Protein AF-A0A9D1MHK1-F1 (afdb_monomer_lite)

Foldseek 3Di:
DDLVVQLVVVVVVQVVVCVVVVHRCQCVDPLNVQFDPVDDSRSSRSVVVVVVVVVVVVVVVVVVVVVDDDPDDDDD

pLDDT: mean 85.12, std 15.7, range [46.44, 97.56]

Sequence (76 aa):
MNIAELQNHLDIRKWHESENNGMDMCR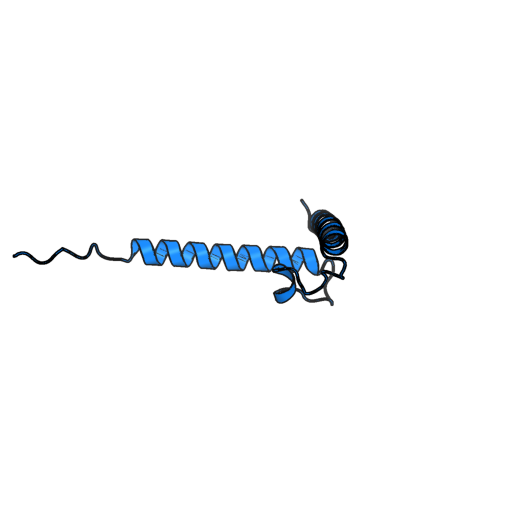HMPYCDYCKGEEEYPCALAYERMEKAEAEKAAAEKAAEKAAPKAAKPAK

Radius of gyration: 19.31 Å; chains: 1; bounding box: 21×56×49 Å

Secondary structure (DSSP, 8-state):
--HHHHHHHHHHHHHHHHHHHTS--TTTSGGGGG--TTSSSHHHHHHHHHHHHHHHHHHHHHHHHHT----PPPP-

Organism: NCBI:txid2840951

Structure (mmCIF, N/CA/C/O backbone):
data_AF-A0A9D1MHK1-F1
#
_entry.id   AF-A0A9D1MHK1-F1
#
loop_
_atom_site.group_PDB
_atom_site.id
_atom_site.type_symbol
_atom_site.label_atom_id
_atom_site.label_alt_id
_atom_site.label_comp_id
_atom_site.label_asym_id
_atom_site.label_entity_id
_atom_site.label_seq_id
_atom_site.pdbx_PDB_ins_code
_atom_site.Cartn_x
_atom_site.Cartn_y
_atom_site.Cartn_z
_atom_site.occupancy
_atom_site.B_iso_or_equiv
_atom_site.auth_seq_id
_atom_site.auth_comp_id
_atom_site.auth_asym_id
_atom_site.auth_atom_id
_atom_site.pdbx_PDB_model_num
ATOM 1 N N . MET A 1 1 ? 7.845 8.257 9.505 1.00 78.50 1 MET A N 1
ATOM 2 C CA . MET A 1 1 ? 7.510 8.740 8.153 1.00 78.50 1 MET A CA 1
ATOM 3 C C . MET A 1 1 ? 6.145 9.380 8.231 1.00 78.50 1 MET A C 1
ATOM 5 O O . MET A 1 1 ? 5.295 8.861 8.945 1.00 78.50 1 MET A O 1
ATOM 9 N N . ASN A 1 2 ? 5.958 10.515 7.573 1.00 93.25 2 ASN A N 1
ATOM 10 C CA . ASN A 1 2 ? 4.626 11.052 7.323 1.00 93.25 2 ASN A CA 1
ATOM 11 C C . ASN A 1 2 ? 3.952 10.279 6.167 1.00 93.25 2 ASN A C 1
ATOM 13 O O . ASN A 1 2 ? 4.571 9.423 5.531 1.00 93.25 2 ASN A O 1
ATOM 17 N N . ILE A 1 3 ? 2.682 10.580 5.892 1.00 94.06 3 ILE A N 1
ATOM 18 C CA . ILE A 1 3 ? 1.903 9.884 4.857 1.00 94.06 3 ILE A CA 1
ATOM 19 C C . ILE A 1 3 ? 2.469 10.069 3.443 1.00 94.06 3 ILE A C 1
ATOM 21 O O . ILE A 1 3 ? 2.494 9.115 2.667 1.00 94.06 3 ILE A O 1
ATOM 25 N N . ALA A 1 4 ? 2.974 11.257 3.113 1.00 94.62 4 ALA A N 1
ATOM 26 C CA . ALA A 1 4 ? 3.537 11.525 1.793 1.00 94.62 4 ALA A CA 1
ATOM 27 C C . ALA A 1 4 ? 4.849 10.752 1.562 1.00 94.62 4 ALA A C 1
ATOM 29 O O . ALA A 1 4 ? 5.064 10.183 0.492 1.00 94.62 4 ALA A O 1
ATOM 30 N N . GLU A 1 5 ? 5.711 10.679 2.579 1.00 96.44 5 GLU A N 1
ATOM 31 C CA . GLU A 1 5 ? 6.929 9.864 2.557 1.00 96.44 5 GLU A CA 1
ATOM 32 C C . GLU A 1 5 ? 6.601 8.375 2.418 1.00 96.44 5 GLU A C 1
ATOM 34 O O . GLU A 1 5 ? 7.258 7.668 1.655 1.00 96.44 5 GLU A O 1
ATOM 39 N N . LEU A 1 6 ? 5.563 7.906 3.120 1.00 95.75 6 LEU A N 1
ATOM 40 C CA . LEU A 1 6 ? 5.108 6.523 3.024 1.00 95.75 6 LEU A CA 1
ATOM 41 C C . LEU A 1 6 ? 4.581 6.203 1.619 1.00 95.75 6 LEU A C 1
ATOM 43 O O . LEU A 1 6 ? 4.942 5.165 1.069 1.00 95.75 6 LEU A O 1
ATOM 47 N N . GLN A 1 7 ? 3.788 7.094 1.013 1.00 95.69 7 GLN A N 1
ATOM 48 C CA . GLN A 1 7 ? 3.316 6.929 -0.366 1.00 95.69 7 GLN A CA 1
ATOM 49 C C . GLN A 1 7 ? 4.500 6.804 -1.327 1.00 95.69 7 G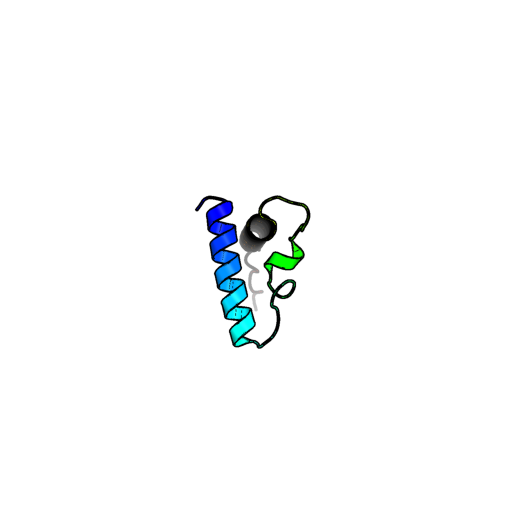LN A C 1
ATOM 51 O O . GLN A 1 7 ? 4.553 5.851 -2.095 1.00 95.69 7 GLN A O 1
ATOM 56 N N . ASN A 1 8 ? 5.479 7.707 -1.228 1.00 96.75 8 ASN A N 1
ATOM 57 C CA . ASN A 1 8 ? 6.664 7.685 -2.085 1.00 96.75 8 ASN A CA 1
ATOM 58 C C . ASN A 1 8 ? 7.450 6.371 -1.925 1.00 96.75 8 ASN A C 1
ATOM 60 O O . ASN A 1 8 ? 7.779 5.705 -2.904 1.00 96.75 8 ASN A O 1
ATOM 64 N N . HIS A 1 9 ? 7.668 5.934 -0.684 1.00 96.06 9 HIS A N 1
ATOM 65 C CA . HIS A 1 9 ? 8.328 4.660 -0.413 1.00 96.06 9 HIS A CA 1
ATOM 66 C C . HIS A 1 9 ? 7.570 3.463 -1.019 1.00 96.06 9 HIS A C 1
ATOM 68 O O . HIS A 1 9 ? 8.181 2.569 -1.611 1.00 96.06 9 HIS A O 1
ATOM 74 N N . LEU A 1 10 ? 6.238 3.440 -0.904 1.00 95.19 10 LEU A N 1
ATOM 75 C CA . LEU A 1 10 ? 5.402 2.391 -1.492 1.00 95.19 10 LEU A CA 1
ATOM 76 C C . LEU A 1 10 ? 5.395 2.439 -3.022 1.00 95.19 10 LEU A C 1
ATOM 78 O O . LEU A 1 10 ? 5.400 1.379 -3.644 1.00 95.19 10 LEU A O 1
ATOM 82 N N . ASP A 1 11 ? 5.436 3.626 -3.621 1.00 94.81 11 ASP A N 1
ATOM 83 C CA . ASP A 1 11 ? 5.497 3.799 -5.072 1.00 94.81 11 ASP A CA 1
ATOM 84 C C . ASP A 1 11 ? 6.828 3.294 -5.639 1.00 94.81 11 ASP A C 1
ATOM 86 O O . ASP A 1 11 ? 6.825 2.547 -6.619 1.00 94.81 11 ASP A O 1
ATOM 90 N N . ILE A 1 12 ? 7.955 3.599 -4.981 1.00 96.00 12 ILE A N 1
ATOM 91 C CA . ILE A 1 12 ? 9.278 3.055 -5.337 1.00 96.00 12 ILE A CA 1
ATOM 92 C C . ILE A 1 12 ? 9.274 1.528 -5.222 1.00 96.00 12 ILE A C 1
ATOM 94 O O . ILE A 1 12 ? 9.727 0.823 -6.125 1.00 96.00 12 ILE A O 1
ATOM 98 N N . ARG A 1 13 ? 8.722 0.988 -4.130 1.00 95.31 13 ARG A N 1
ATOM 99 C CA . ARG A 1 13 ? 8.603 -0.464 -3.957 1.00 95.31 13 ARG A CA 1
ATOM 100 C C . ARG A 1 13 ? 7.744 -1.087 -5.058 1.00 95.31 13 ARG A C 1
ATOM 102 O O . ARG A 1 13 ? 8.148 -2.086 -5.643 1.00 95.31 13 ARG A O 1
ATOM 109 N N . LYS A 1 14 ? 6.579 -0.503 -5.357 1.00 95.00 14 LYS A N 1
ATOM 110 C CA . LYS A 1 14 ? 5.676 -0.968 -6.420 1.00 95.00 14 LYS A CA 1
ATOM 111 C C . LYS A 1 14 ? 6.377 -0.952 -7.773 1.00 95.00 14 LYS A C 1
ATOM 113 O O . LYS A 1 14 ? 6.188 -1.883 -8.550 1.00 95.00 14 LYS A O 1
ATOM 118 N N . TRP A 1 15 ? 7.166 0.085 -8.053 1.00 95.81 15 TRP A N 1
ATOM 119 C CA . TRP A 1 15 ? 7.963 0.185 -9.272 1.00 95.81 15 TRP A CA 1
ATOM 120 C C . TRP A 1 15 ? 8.921 -1.003 -9.402 1.00 95.81 15 TRP A C 1
ATOM 122 O O . TRP A 1 15 ? 8.821 -1.749 -10.371 1.00 95.81 15 TRP A O 1
ATOM 132 N N . HIS A 1 16 ? 9.757 -1.251 -8.392 1.00 96.62 16 HIS A N 1
ATOM 133 C CA . HIS A 1 16 ? 10.705 -2.368 -8.414 1.00 96.62 16 HIS A CA 1
ATOM 134 C C . HIS A 1 16 ? 10.027 -3.736 -8.519 1.00 96.62 16 HIS A C 1
ATOM 136 O O . HIS A 1 16 ? 10.470 -4.586 -9.287 1.00 96.62 16 HIS A O 1
ATOM 142 N N . GLU A 1 17 ? 8.925 -3.946 -7.797 1.00 95.69 17 GLU A N 1
ATOM 143 C CA . GLU A 1 17 ? 8.142 -5.178 -7.916 1.00 95.69 17 GLU A CA 1
ATOM 144 C C . GLU A 1 17 ? 7.560 -5.331 -9.327 1.00 95.69 17 GLU A C 1
ATOM 146 O O . GLU A 1 17 ? 7.535 -6.437 -9.865 1.00 95.69 17 GLU A O 1
ATOM 151 N N . SER A 1 18 ? 7.133 -4.232 -9.956 1.00 96.00 18 SER A N 1
ATOM 152 C CA . SER A 1 18 ? 6.612 -4.258 -11.327 1.00 96.00 18 SER A CA 1
ATOM 153 C C . SER A 1 18 ? 7.702 -4.595 -12.342 1.00 96.00 18 SER A C 1
ATOM 155 O O . SER A 1 18 ? 7.473 -5.398 -13.245 1.00 96.00 18 SER A O 1
ATOM 157 N N . GLU A 1 19 ? 8.905 -4.042 -12.169 1.00 97.56 19 GLU A N 1
ATOM 158 C CA . GLU A 1 19 ? 10.069 -4.386 -12.993 1.00 97.56 19 GLU A CA 1
ATOM 159 C C . GLU A 1 19 ? 10.458 -5.858 -12.834 1.00 97.56 19 GLU A C 1
ATOM 161 O O . GLU A 1 19 ? 10.700 -6.543 -13.825 1.00 97.56 19 GLU A O 1
ATOM 166 N N . ASN A 1 20 ? 10.470 -6.366 -11.600 1.00 96.88 20 ASN A N 1
ATOM 167 C CA . ASN A 1 20 ? 10.880 -7.738 -11.310 1.00 96.88 20 ASN A CA 1
ATOM 168 C C . ASN A 1 20 ? 9.872 -8.785 -11.815 1.00 96.88 20 ASN A C 1
ATOM 170 O O . ASN A 1 20 ? 10.267 -9.861 -12.258 1.00 96.88 20 ASN A O 1
ATOM 174 N N . ASN A 1 21 ? 8.573 -8.474 -11.771 1.00 95.25 21 ASN A N 1
ATOM 175 C CA . ASN A 1 21 ? 7.514 -9.366 -12.252 1.00 95.25 21 ASN A CA 1
ATOM 176 C C . ASN A 1 21 ? 7.176 -9.152 -13.740 1.00 95.25 21 ASN A C 1
ATOM 178 O O . ASN A 1 21 ? 6.440 -9.949 -14.320 1.00 95.25 21 ASN A O 1
ATOM 182 N N . GLY A 1 22 ? 7.689 -8.087 -14.366 1.00 95.94 22 GLY A N 1
ATOM 183 C CA . GLY A 1 22 ? 7.391 -7.741 -15.757 1.00 95.94 22 GLY A CA 1
ATOM 184 C C . GLY A 1 22 ? 5.934 -7.323 -16.001 1.00 95.94 22 GLY A C 1
ATOM 185 O O . GLY A 1 22 ? 5.452 -7.429 -17.128 1.00 95.94 22 GLY A O 1
ATOM 186 N N . MET A 1 23 ? 5.217 -6.874 -14.965 1.00 94.06 23 MET A N 1
ATOM 187 C CA . MET A 1 23 ? 3.816 -6.442 -15.045 1.00 94.06 23 MET A CA 1
ATOM 188 C C . MET A 1 23 ? 3.502 -5.356 -14.011 1.00 94.06 23 MET A C 1
ATOM 190 O O . MET A 1 23 ? 4.180 -5.266 -12.994 1.00 94.06 23 MET A O 1
ATOM 194 N N . ASP A 1 24 ? 2.472 -4.534 -14.243 1.00 93.69 24 ASP A N 1
ATOM 195 C CA . ASP A 1 24 ? 2.062 -3.521 -13.260 1.00 93.69 24 ASP A CA 1
ATOM 196 C C . ASP A 1 24 ? 1.538 -4.190 -11.987 1.00 93.69 24 ASP A C 1
ATOM 198 O O . ASP A 1 24 ? 0.530 -4.893 -12.008 1.00 93.69 24 ASP A O 1
ATOM 202 N N . MET A 1 25 ? 2.216 -3.937 -10.868 1.00 95.12 25 MET A N 1
ATOM 203 C CA . MET A 1 25 ? 1.849 -4.476 -9.557 1.00 95.12 25 MET A CA 1
ATOM 204 C C . MET A 1 25 ? 0.793 -3.633 -8.832 1.00 95.12 25 MET A C 1
ATOM 206 O O . MET A 1 25 ? 0.407 -3.945 -7.701 1.00 95.12 25 MET A O 1
ATOM 210 N N . CYS A 1 26 ? 0.284 -2.565 -9.456 1.00 93.06 26 CYS A N 1
ATOM 211 C CA . CYS A 1 26 ? -0.915 -1.896 -8.962 1.00 93.06 26 CYS A CA 1
ATOM 212 C C . CYS A 1 26 ? -2.065 -2.909 -8.859 1.00 93.06 26 CYS A C 1
ATOM 214 O O . CYS A 1 26 ? -2.327 -3.646 -9.801 1.00 93.06 26 CYS A O 1
ATOM 216 N N . ARG A 1 27 ? -2.767 -2.940 -7.720 1.00 91.56 27 ARG A N 1
ATOM 217 C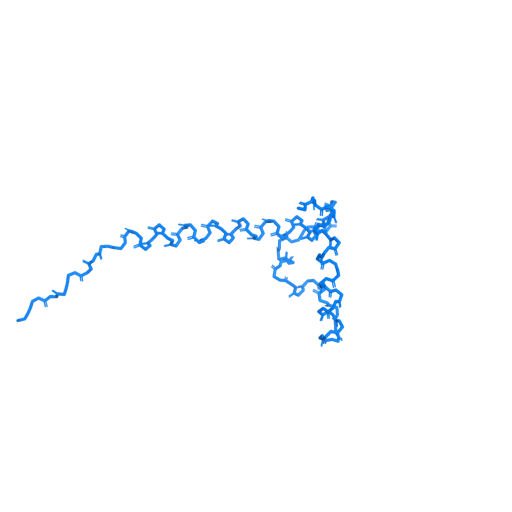 CA . ARG A 1 27 ? -3.828 -3.919 -7.390 1.00 91.56 27 ARG A CA 1
ATOM 218 C C . ARG A 1 27 ? -3.369 -5.353 -7.117 1.00 91.56 27 ARG A C 1
ATOM 220 O O . ARG A 1 27 ? -4.208 -6.186 -6.801 1.00 91.56 27 ARG A O 1
ATOM 227 N N . HIS A 1 28 ? -2.069 -5.625 -7.168 1.00 93.12 28 HIS A N 1
ATOM 228 C CA . HIS A 1 28 ? -1.503 -6.939 -6.847 1.00 93.12 28 HIS A CA 1
ATOM 229 C C . HIS A 1 28 ? -0.778 -6.967 -5.495 1.00 93.12 28 HIS A C 1
ATOM 231 O O . HIS A 1 28 ? -0.384 -8.032 -5.026 1.00 93.12 28 HIS A O 1
ATOM 237 N N . MET A 1 29 ? -0.610 -5.808 -4.852 1.00 91.88 29 MET A N 1
ATOM 238 C CA . MET A 1 29 ? 0.007 -5.715 -3.531 1.00 91.88 29 MET A CA 1
ATOM 239 C C . MET A 1 29 ? -1.009 -6.022 -2.419 1.00 91.88 29 MET A C 1
ATOM 241 O O . MET A 1 29 ? -2.181 -5.678 -2.570 1.00 91.88 29 MET A O 1
ATOM 245 N N . PRO A 1 30 ? -0.579 -6.545 -1.255 1.00 91.88 30 PRO A N 1
ATOM 246 C CA . PRO A 1 30 ? -1.490 -6.874 -0.151 1.00 91.88 30 PRO A CA 1
ATOM 247 C C . PRO A 1 30 ? -2.297 -5.674 0.368 1.00 91.88 30 PRO A C 1
ATOM 249 O O . PRO A 1 30 ? -3.432 -5.813 0.810 1.00 91.88 30 PRO A O 1
ATOM 252 N N . TYR A 1 31 ? -1.735 -4.462 0.292 1.00 92.12 31 TYR A N 1
ATOM 253 C CA . TYR A 1 31 ? -2.443 -3.245 0.712 1.00 92.12 31 TYR A CA 1
ATOM 254 C C . TYR A 1 31 ? -3.483 -2.792 -0.304 1.00 92.12 31 TYR A C 1
ATOM 256 O O . TYR A 1 31 ? -4.327 -1.968 0.029 1.00 92.12 31 TYR A O 1
ATOM 264 N N . CYS A 1 32 ? -3.468 -3.303 -1.534 1.00 93.38 32 CYS A N 1
ATOM 265 C CA . CYS A 1 32 ? -4.406 -2.853 -2.550 1.00 93.38 32 CYS A CA 1
ATOM 266 C C . CYS A 1 32 ? -5.863 -3.192 -2.220 1.00 93.38 32 CYS A C 1
ATOM 268 O O . CYS A 1 32 ? -6.738 -2.425 -2.613 1.00 93.38 32 CYS A O 1
ATOM 270 N N . ASP A 1 33 ? -6.122 -4.242 -1.438 1.00 92.81 33 ASP A N 1
ATOM 271 C CA . ASP A 1 33 ? -7.473 -4.584 -0.967 1.00 92.81 33 ASP A CA 1
ATOM 272 C C . ASP A 1 33 ? -8.075 -3.502 -0.052 1.00 92.81 33 ASP A C 1
ATOM 274 O O . ASP A 1 33 ? -9.292 -3.371 0.071 1.00 92.81 33 ASP A O 1
ATOM 278 N N . TYR A 1 34 ? -7.219 -2.683 0.563 1.00 92.38 34 TYR A N 1
ATOM 279 C CA . TYR A 1 34 ? -7.592 -1.585 1.457 1.00 92.38 34 TYR A CA 1
ATOM 280 C C . TYR A 1 34 ? -7.521 -0.207 0.774 1.00 92.38 34 TYR A C 1
ATOM 282 O O . TYR A 1 34 ? -7.737 0.830 1.419 1.00 92.38 34 TYR A O 1
ATOM 290 N N . CYS A 1 35 ? -7.195 -0.186 -0.523 1.00 93.81 35 CYS A N 1
ATOM 291 C CA . CYS A 1 35 ? -6.973 1.027 -1.296 1.00 93.81 35 CYS A CA 1
ATOM 292 C C . CYS A 1 35 ? -8.286 1.681 -1.720 1.00 93.81 35 CYS A C 1
ATOM 294 O O . CYS A 1 35 ? -9.166 1.043 -2.296 1.00 93.81 35 CYS A O 1
ATOM 296 N N . LYS A 1 36 ? -8.386 2.991 -1.479 1.00 92.94 36 LYS A N 1
ATOM 297 C CA . LYS A 1 36 ? -9.458 3.840 -2.002 1.00 92.94 36 LYS A CA 1
ATOM 298 C C . LYS A 1 36 ? -8.818 4.915 -2.868 1.00 92.94 36 LYS A C 1
ATOM 300 O O . LYS A 1 36 ? -8.270 5.883 -2.358 1.00 92.94 36 LYS A O 1
ATOM 305 N N . GLY A 1 37 ? -8.869 4.724 -4.184 1.00 87.62 37 GLY A N 1
ATOM 306 C CA . GLY A 1 37 ? -8.157 5.569 -5.153 1.00 87.62 37 GLY A CA 1
ATOM 307 C C . GLY A 1 37 ? -8.605 7.034 -5.217 1.00 87.62 37 GLY A C 1
ATOM 308 O O . GLY A 1 37 ? -7.984 7.814 -5.925 1.00 87.62 37 GLY A O 1
ATOM 309 N N . GLU A 1 38 ? -9.668 7.401 -4.506 1.00 91.00 38 GLU A N 1
ATOM 310 C CA . GLU A 1 38 ? -10.204 8.766 -4.439 1.00 91.00 38 GLU A CA 1
ATOM 311 C C . GLU A 1 38 ? -9.554 9.613 -3.329 1.00 91.00 38 GLU A C 1
ATOM 313 O O . GLU A 1 38 ? -9.809 10.811 -3.242 1.00 91.00 38 GLU A O 1
ATOM 318 N N . GLU A 1 39 ? -8.735 9.009 -2.465 1.00 92.69 39 GLU A N 1
ATOM 319 C CA . GLU A 1 39 ? -8.105 9.694 -1.334 1.00 92.69 39 GLU A CA 1
ATOM 320 C C . GLU A 1 39 ? -6.750 10.316 -1.695 1.00 92.69 39 GLU A C 1
ATOM 322 O O . GLU A 1 39 ? -6.054 9.874 -2.610 1.00 92.69 39 GLU A O 1
ATOM 327 N N . GLU A 1 40 ? -6.342 11.321 -0.919 1.00 89.00 40 GLU A N 1
ATOM 328 C CA . GLU A 1 40 ? -4.981 11.847 -0.977 1.00 89.00 40 GLU A CA 1
ATOM 329 C C . GLU A 1 40 ? -4.026 10.809 -0.361 1.00 89.00 40 GLU A C 1
ATOM 331 O O . GLU A 1 40 ? -4.176 10.441 0.804 1.00 89.00 40 GLU A O 1
ATOM 336 N N . TYR A 1 41 ? -3.063 10.317 -1.150 1.00 94.06 41 TYR A N 1
ATOM 337 C CA . TYR A 1 41 ? -2.132 9.229 -0.791 1.00 94.06 41 TYR A CA 1
ATOM 338 C C . TYR A 1 41 ? -2.813 7.861 -0.562 1.00 94.06 41 TYR A C 1
ATOM 340 O O . TYR A 1 41 ? -2.734 7.273 0.526 1.00 94.06 41 TYR A O 1
ATOM 348 N N . PRO A 1 42 ? -3.475 7.307 -1.595 1.00 94.50 42 PRO A N 1
ATOM 349 C CA . PRO A 1 42 ? -4.356 6.156 -1.439 1.00 94.50 42 PRO A CA 1
ATOM 350 C C . PRO A 1 42 ? -3.611 4.878 -1.030 1.00 94.50 42 PRO A C 1
ATOM 352 O O . PRO A 1 42 ? -4.149 4.087 -0.257 1.00 94.50 42 PRO A O 1
ATOM 355 N N . CYS A 1 43 ? -2.370 4.671 -1.487 1.00 94.69 43 CYS A N 1
ATOM 356 C CA . CYS A 1 43 ? -1.584 3.482 -1.142 1.00 94.69 43 CYS A CA 1
ATOM 357 C C . CYS A 1 43 ? -1.060 3.550 0.295 1.00 94.69 43 CYS A C 1
ATOM 359 O O . CYS A 1 43 ? -1.083 2.541 0.998 1.00 94.69 43 CYS A O 1
ATOM 361 N N . ALA A 1 44 ? -0.617 4.728 0.741 1.00 95.94 44 ALA A N 1
ATOM 362 C CA . ALA A 1 44 ? -0.143 4.932 2.108 1.00 95.94 44 ALA A CA 1
ATOM 363 C C . ALA A 1 44 ? -1.259 4.689 3.132 1.00 95.94 44 ALA A C 1
ATOM 365 O O . ALA A 1 44 ? -1.081 3.917 4.073 1.00 95.94 44 ALA A O 1
ATOM 366 N N . LEU A 1 45 ? -2.441 5.265 2.898 1.00 95.38 45 LEU A N 1
ATOM 367 C CA . LEU A 1 45 ? -3.608 5.048 3.758 1.00 95.38 45 LEU A CA 1
ATOM 368 C C . LEU A 1 45 ? -4.073 3.588 3.741 1.00 95.38 45 LE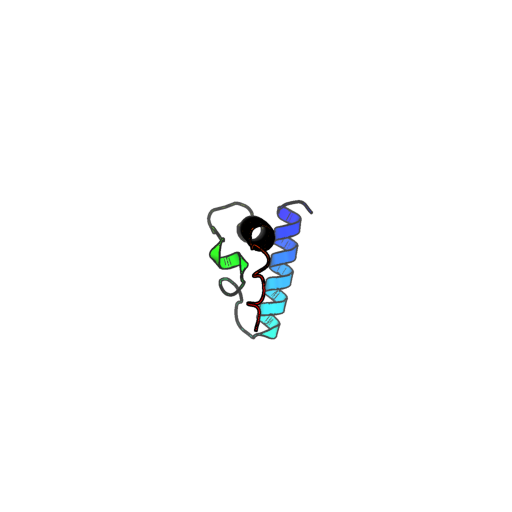U A C 1
ATOM 370 O O . LEU A 1 45 ? -4.494 3.051 4.766 1.00 95.38 45 LEU A O 1
ATOM 374 N N . ALA A 1 46 ? -3.992 2.926 2.587 1.00 95.94 46 ALA A N 1
ATOM 375 C CA . ALA A 1 46 ? -4.295 1.505 2.481 1.00 95.94 46 ALA A CA 1
ATOM 376 C C . ALA A 1 46 ? -3.336 0.642 3.308 1.00 95.94 46 ALA A C 1
ATOM 378 O O . ALA A 1 46 ? -3.770 -0.287 3.989 1.00 95.94 46 ALA A O 1
ATOM 379 N N . TYR A 1 47 ? -2.045 0.979 3.280 1.00 95.06 47 TYR A N 1
ATOM 380 C CA . TYR A 1 47 ? -1.021 0.301 4.062 1.00 95.06 47 TYR A CA 1
ATOM 381 C C . TYR A 1 47 ? -1.293 0.426 5.567 1.00 95.06 47 TYR A C 1
ATOM 383 O O . TYR A 1 47 ? -1.331 -0.584 6.262 1.00 95.06 47 TYR A O 1
ATOM 391 N N . GLU A 1 48 ? -1.597 1.628 6.066 1.00 94.44 48 GLU A N 1
ATOM 392 C CA . GLU A 1 48 ? -1.931 1.823 7.486 1.00 94.44 48 GLU A CA 1
ATOM 393 C C . GLU A 1 48 ? -3.190 1.056 7.919 1.00 94.44 48 GLU A C 1
ATOM 395 O O . GLU A 1 48 ? -3.249 0.517 9.026 1.00 94.44 48 GLU A O 1
ATOM 400 N N . ARG A 1 49 ? -4.208 0.978 7.052 1.00 94.19 49 ARG A N 1
ATOM 401 C CA . ARG A 1 49 ? -5.422 0.188 7.321 1.00 94.19 49 ARG A CA 1
ATOM 402 C C . ARG A 1 49 ? -5.121 -1.297 7.422 1.00 94.19 49 ARG A C 1
ATOM 404 O O . ARG A 1 49 ? -5.666 -1.949 8.311 1.00 94.19 49 ARG A O 1
ATOM 411 N N . MET A 1 50 ? -4.287 -1.812 6.520 1.00 94.88 50 MET A N 1
ATOM 412 C CA . MET A 1 50 ? -3.865 -3.206 6.552 1.00 94.88 50 MET A CA 1
ATOM 413 C C . MET A 1 50 ? -3.106 -3.500 7.846 1.00 94.88 50 MET A C 1
ATOM 415 O O . MET A 1 50 ? -3.525 -4.379 8.589 1.00 94.88 50 MET A O 1
ATOM 419 N N . GLU A 1 51 ? -2.075 -2.714 8.167 1.00 93.00 51 GLU A N 1
ATOM 420 C CA . GLU A 1 51 ? -1.271 -2.879 9.387 1.00 93.00 51 GLU A CA 1
ATOM 421 C C . GLU A 1 51 ? -2.145 -2.844 10.646 1.00 93.00 51 GLU A C 1
ATOM 423 O O . GLU A 1 51 ? -1.990 -3.663 11.551 1.00 93.00 51 GLU A O 1
ATOM 428 N N . LYS A 1 52 ? -3.122 -1.930 10.697 1.00 92.44 52 LYS A N 1
ATOM 429 C CA . LYS A 1 52 ? -4.073 -1.865 11.809 1.00 92.44 52 LYS A CA 1
ATOM 430 C C . LYS A 1 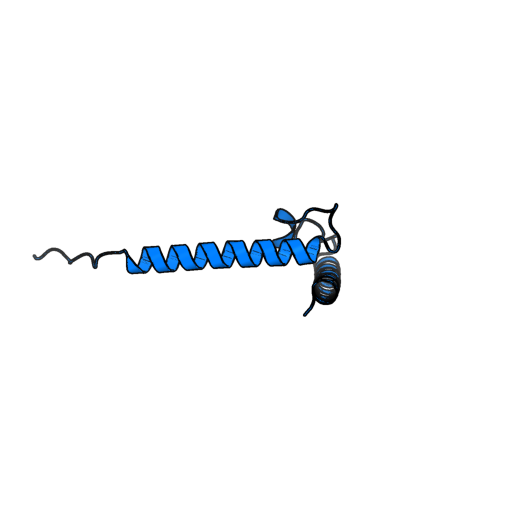52 ? -4.935 -3.127 11.894 1.00 92.44 52 LYS A C 1
ATOM 432 O O . LYS A 1 52 ? -5.088 -3.677 12.983 1.00 92.44 52 LYS A O 1
ATOM 437 N N . ALA A 1 53 ? -5.470 -3.598 10.769 1.00 90.81 53 ALA A N 1
ATOM 438 C CA . ALA A 1 53 ? -6.271 -4.817 10.726 1.00 90.81 53 ALA A CA 1
ATOM 439 C C . ALA A 1 53 ? -5.448 -6.061 11.111 1.00 90.81 53 ALA A C 1
ATOM 441 O O . ALA A 1 53 ? -5.952 -6.950 11.798 1.00 90.81 53 ALA A O 1
ATOM 442 N N . GLU A 1 54 ? -4.180 -6.131 10.704 1.00 89.88 54 GLU A N 1
ATOM 443 C CA . GLU A 1 54 ? -3.265 -7.212 11.079 1.00 89.88 54 GLU A CA 1
ATOM 444 C C . GLU A 1 54 ? -2.895 -7.162 12.563 1.00 89.88 54 GLU A C 1
ATOM 446 O O . GLU A 1 54 ? -2.919 -8.193 13.236 1.00 89.88 54 GLU A O 1
ATOM 451 N N . ALA A 1 55 ? -2.646 -5.972 13.112 1.00 89.94 55 ALA A N 1
ATOM 452 C CA . ALA A 1 55 ? -2.400 -5.795 14.539 1.00 89.94 55 ALA A CA 1
ATOM 453 C C . ALA A 1 55 ? -3.612 -6.216 15.390 1.00 89.94 55 ALA A C 1
ATOM 455 O O . ALA A 1 55 ? -3.445 -6.869 16.424 1.00 89.94 55 ALA A O 1
ATOM 456 N N . GLU A 1 56 ? -4.831 -5.891 14.952 1.00 88.00 56 GLU A N 1
ATOM 457 C CA . GLU A 1 56 ? -6.074 -6.306 15.614 1.00 88.00 56 GLU A CA 1
ATOM 458 C C . GLU A 1 56 ? -6.257 -7.830 15.576 1.00 88.00 56 GLU A C 1
ATOM 460 O O . GLU A 1 56 ? -6.577 -8.437 16.603 1.00 88.00 56 GLU A O 1
ATOM 465 N N . LYS A 1 57 ? -5.984 -8.468 14.430 1.00 85.38 57 LYS A N 1
ATOM 466 C CA . LYS A 1 57 ? -6.002 -9.935 14.305 1.00 85.38 57 LYS A CA 1
ATOM 467 C C . LYS A 1 57 ? -4.972 -10.591 15.223 1.00 85.38 57 LYS A C 1
ATOM 469 O O . LYS A 1 57 ? -5.337 -11.459 16.011 1.00 85.38 57 LYS A O 1
ATOM 474 N N . ALA A 1 58 ? -3.730 -10.113 15.211 1.00 81.75 58 ALA A N 1
ATOM 475 C CA . ALA A 1 58 ? -2.666 -10.648 16.056 1.00 81.75 58 ALA A CA 1
ATOM 476 C C . ALA A 1 58 ? -2.973 -10.485 17.557 1.00 81.75 58 ALA A C 1
ATOM 478 O O . ALA A 1 58 ? -2.641 -11.352 18.372 1.00 81.75 58 ALA A O 1
ATOM 479 N N . ALA A 1 59 ? -3.623 -9.385 17.950 1.00 78.56 59 ALA A N 1
ATOM 480 C CA . ALA A 1 59 ? -4.079 -9.182 19.322 1.00 78.56 59 ALA A CA 1
ATOM 481 C C . ALA A 1 59 ? -5.204 -10.160 19.704 1.00 78.56 59 ALA A C 1
ATOM 483 O O . ALA A 1 59 ? -5.178 -10.720 20.804 1.00 78.56 59 ALA A O 1
ATOM 484 N N . ALA A 1 60 ? -6.155 -10.403 18.798 1.00 76.44 60 ALA A N 1
ATOM 485 C CA . ALA A 1 60 ? -7.230 -11.372 18.996 1.00 76.44 60 ALA A CA 1
ATOM 486 C C . ALA A 1 60 ? -6.699 -12.812 19.104 1.00 76.44 60 ALA A C 1
ATOM 488 O O . ALA A 1 60 ? -7.132 -13.559 19.980 1.00 76.44 60 ALA A O 1
ATOM 489 N N . GLU A 1 61 ? -5.708 -13.186 18.293 1.00 75.06 61 GLU A N 1
ATOM 490 C CA . GLU A 1 61 ? -5.059 -14.502 18.357 1.00 75.06 61 GLU A CA 1
ATOM 491 C C . GLU A 1 61 ? -4.304 -14.704 19.675 1.00 75.06 61 GLU A C 1
ATOM 493 O O . GLU A 1 61 ? -4.465 -15.730 20.336 1.00 75.06 61 GLU A O 1
ATOM 498 N N . LYS A 1 62 ? -3.561 -13.691 20.143 1.00 68.44 62 LYS A N 1
ATOM 499 C CA . LYS A 1 62 ? -2.896 -13.745 21.458 1.00 68.44 62 LYS A CA 1
ATOM 500 C C . LYS A 1 62 ? -3.883 -13.812 22.625 1.00 68.44 62 LYS A C 1
ATOM 502 O O . LYS A 1 62 ? -3.566 -14.398 23.663 1.00 68.44 62 LYS A O 1
ATOM 507 N N . ALA A 1 63 ? -5.066 -13.216 22.485 1.00 67.38 63 ALA A N 1
ATOM 508 C CA . ALA A 1 63 ? -6.133 -13.331 23.474 1.00 67.38 63 ALA A CA 1
ATOM 509 C C . ALA A 1 63 ? -6.776 -14.729 23.461 1.00 67.38 63 ALA A C 1
ATOM 511 O O . ALA A 1 63 ? -7.027 -15.288 24.528 1.00 67.38 63 ALA A O 1
ATOM 512 N N . ALA A 1 64 ? -6.973 -15.322 22.279 1.00 61.88 64 ALA A N 1
ATOM 513 C CA . ALA A 1 64 ? -7.486 -16.681 22.128 1.00 61.88 64 ALA A CA 1
ATOM 514 C C . ALA A 1 64 ? -6.507 -17.737 22.672 1.00 61.88 64 ALA A C 1
ATOM 516 O O . ALA A 1 64 ? -6.925 -18.670 23.356 1.00 61.88 64 ALA A O 1
ATOM 517 N N . GLU A 1 65 ? -5.201 -17.552 22.467 1.00 60.00 65 GLU A N 1
ATOM 518 C CA . GLU A 1 65 ? -4.171 -18.452 22.998 1.00 60.00 65 GLU A CA 1
ATOM 519 C C . GLU A 1 65 ? -4.056 -18.370 24.531 1.00 60.00 65 GLU A C 1
ATOM 521 O O . GLU A 1 65 ? -3.902 -19.390 25.203 1.00 60.00 65 GLU A O 1
ATOM 526 N N . LYS A 1 66 ? -4.239 -17.179 25.123 1.00 58.47 66 LYS A N 1
ATOM 527 C CA . LYS A 1 66 ? -4.346 -17.022 26.588 1.00 58.47 66 LYS A CA 1
ATOM 528 C C . LYS A 1 66 ? -5.643 -17.581 27.181 1.00 58.47 66 LYS A C 1
ATOM 530 O O . LYS A 1 66 ? -5.684 -17.828 28.385 1.00 58.47 66 LYS A O 1
ATOM 535 N N . ALA A 1 67 ? -6.684 -17.764 26.370 1.00 53.59 67 ALA A N 1
ATOM 536 C CA . ALA A 1 67 ? -7.974 -18.302 26.792 1.00 53.59 67 ALA A CA 1
ATOM 537 C C . ALA A 1 67 ? -8.087 -19.828 26.626 1.00 53.59 67 ALA A C 1
ATOM 539 O O . ALA A 1 67 ? -9.092 -20.400 27.044 1.00 53.59 67 ALA A O 1
ATOM 540 N N . ALA A 1 68 ? -7.077 -20.505 26.068 1.00 50.69 68 ALA A N 1
ATOM 541 C CA . ALA A 1 68 ? -7.061 -21.960 25.985 1.00 50.69 68 ALA A CA 1
ATOM 542 C C . ALA A 1 68 ? -6.726 -22.573 27.365 1.00 50.69 68 ALA A C 1
ATOM 544 O O . ALA A 1 68 ? -5.586 -22.456 27.831 1.00 50.69 68 ALA A O 1
ATOM 545 N N . PRO A 1 69 ? -7.670 -23.249 28.053 1.00 51.38 69 PRO A N 1
ATOM 546 C CA . PRO A 1 69 ? -7.326 -24.021 29.237 1.00 51.38 69 PRO A CA 1
ATOM 547 C C . PRO A 1 69 ? -6.367 -25.142 28.829 1.00 51.38 69 PRO A C 1
ATOM 549 O O . PRO A 1 69 ? -6.586 -25.833 27.833 1.00 51.38 69 PRO A O 1
ATOM 552 N N . LYS A 1 70 ? -5.306 -25.343 29.621 1.00 50.44 70 LYS A N 1
ATOM 553 C CA . LYS A 1 70 ? -4.443 -26.526 29.534 1.00 50.44 70 LYS A CA 1
ATOM 554 C C . LYS A 1 70 ? -5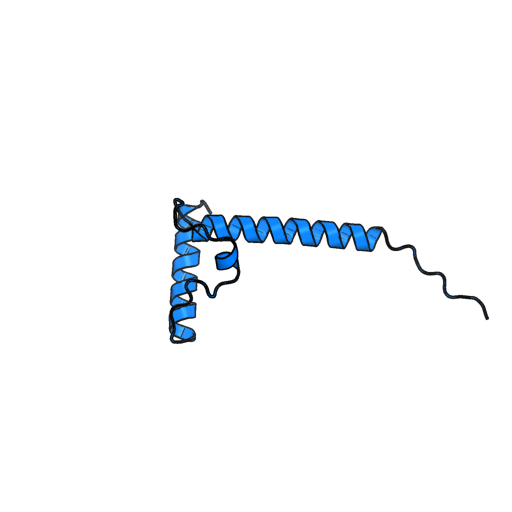.337 -27.767 29.553 1.00 50.44 70 LYS A C 1
ATOM 556 O O . LYS A 1 70 ? -5.867 -28.119 30.604 1.00 50.44 70 LYS A O 1
ATOM 561 N N . ALA A 1 71 ? -5.504 -28.419 28.404 1.00 46.44 71 ALA A N 1
ATOM 562 C CA . ALA A 1 71 ? -6.157 -29.712 28.330 1.00 46.44 71 ALA A CA 1
ATOM 563 C C . ALA A 1 71 ? -5.317 -30.702 29.146 1.00 46.44 71 ALA A C 1
ATOM 565 O O . ALA A 1 71 ? -4.228 -31.121 28.746 1.00 46.44 71 ALA A O 1
ATOM 566 N N . ALA A 1 72 ? -5.814 -31.005 30.343 1.00 53.59 72 ALA A N 1
ATOM 567 C CA . ALA A 1 72 ? -5.348 -32.090 31.176 1.00 53.59 72 ALA A CA 1
ATOM 568 C C . ALA A 1 72 ? -5.393 -33.381 30.350 1.00 53.59 72 ALA A C 1
ATOM 570 O O . ALA A 1 72 ? -6.438 -33.762 29.822 1.00 53.59 72 ALA A O 1
ATOM 571 N N . LYS A 1 73 ? -4.241 -34.042 30.213 1.00 48.38 73 LYS A N 1
ATOM 572 C CA . LYS A 1 73 ? -4.175 -35.391 29.649 1.00 48.38 73 LYS A CA 1
ATOM 573 C C . LYS A 1 73 ? -4.998 -36.335 30.546 1.00 48.38 73 LYS A C 1
ATOM 575 O O . LYS A 1 73 ? -4.807 -36.287 31.762 1.00 48.38 73 LYS A O 1
ATOM 580 N N . PRO A 1 74 ? -5.887 -37.178 29.991 1.00 53.06 74 PRO A N 1
ATOM 581 C CA . PRO A 1 74 ? -6.640 -38.143 30.781 1.00 53.06 74 PRO A CA 1
ATOM 582 C C . PRO A 1 74 ? -5.701 -39.213 31.352 1.00 53.06 74 PRO A C 1
ATOM 584 O O . PRO A 1 74 ? -4.830 -39.730 30.649 1.00 53.06 74 PRO A O 1
ATOM 587 N N . ALA A 1 75 ? -5.885 -39.507 32.639 1.00 53.72 75 ALA A N 1
ATOM 588 C CA . ALA A 1 75 ? -5.211 -40.574 33.365 1.00 53.72 75 ALA A CA 1
ATOM 589 C C . ALA A 1 75 ? -5.534 -41.945 32.750 1.00 53.72 75 ALA A C 1
ATOM 591 O O . ALA A 1 75 ? -6.673 -42.197 32.348 1.00 53.72 75 ALA A O 1
ATOM 592 N N . LYS A 1 76 ? -4.531 -42.821 32.704 1.00 51.97 76 LYS A N 1
ATOM 593 C CA . LYS A 1 76 ? -4.678 -44.244 32.415 1.00 51.97 76 LYS A CA 1
ATOM 594 C C . LYS A 1 76 ? -3.928 -45.036 33.472 1.00 51.97 76 LYS A C 1
ATOM 596 O O . LYS A 1 76 ? -2.863 -44.532 33.898 1.00 51.97 76 LYS A O 1
#